Protein AF-A0A3S0QFZ5-F1 (afdb_monomer)

Radius of gyration: 40.44 Å; Cα contacts (8 Å, |Δi|>4): 56; chains: 1; bounding box: 83×35×127 Å

Nearest PDB structures (foldseek):
  3zx6-assembly1_A  TM=8.127E-01  e=3.739E-06  Archaeoglobus fulgidus DSM 4304
  3ja6-assembly1_I  TM=5.340E-01  e=3.063E-03  Escherichia coli
  3g67-assembly1_B  TM=6.548E-01  e=2.646E-02  Thermotoga maritima
  3g6b-assembly1_B  TM=6.597E-01  e=4.537E-02  Thermotoga maritima
  3ja6-assembly1_H  TM=4.371E-01  e=9.560E-03  Escherichia coli

Solvent-accessible surface area (backbone atoms only — not comparable to full-atom values): 9147 Å² total; per-residue (Å²): 133,58,69,65,55,51,53,52,52,50,53,50,51,52,49,54,58,64,48,48,70,76,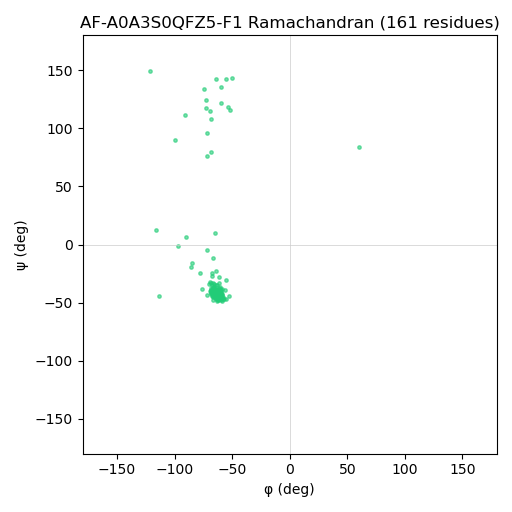42,53,61,63,76,45,40,66,61,51,51,51,53,50,52,51,52,51,50,54,53,50,52,52,49,52,54,50,49,55,53,52,51,53,53,48,53,52,50,53,51,52,49,52,54,51,52,54,51,49,53,52,38,52,51,50,33,50,50,19,51,51,46,32,51,50,32,54,51,54,63,67,72,50,77,82,61,98,52,101,78,73,74,78,66,68,63,42,56,52,50,31,51,52,18,50,53,48,31,52,52,33,51,55,52,49,52,53,51,52,55,50,48,54,52,48,54,52,51,48,52,54,52,52,51,52,51,71,76,59,69,76,74,73,81,75,89,73,72,99,123

Organism: NCBI:txid376427

pLDDT: mean 84.16, std 14.06, range [39.12, 98.12]

InterPro domains:
  IPR004089 Methyl-accepting chemotaxis protein (MCP) signalling domain [PF00015] (39-139)
  IPR004089 Methyl-accepting chemotaxis protein (MCP) signalling domain [PS50111] (1-142)

Structure (mmCIF, N/CA/C/O backbone):
data_AF-A0A3S0QFZ5-F1
#
_entry.id   AF-A0A3S0QFZ5-F1
#
loop_
_atom_site.group_PDB
_atom_site.id
_atom_site.type_symbol
_atom_site.label_atom_id
_atom_site.label_alt_id
_atom_site.label_comp_id
_atom_site.label_asym_id
_atom_site.label_entity_id
_atom_site.label_seq_id
_atom_site.pdbx_PDB_ins_code
_atom_site.Cartn_x
_atom_site.Cartn_y
_atom_site.Cartn_z
_atom_site.occupancy
_atom_site.B_iso_or_equiv
_atom_site.auth_seq_id
_atom_site.auth_comp_id
_atom_site.auth_asym_id
_atom_site.auth_atom_id
_atom_site.pdbx_PDB_model_num
ATOM 1 N N . MET A 1 1 ? -43.506 17.406 81.512 1.00 59.59 1 MET A N 1
ATOM 2 C CA . MET A 1 1 ? -43.660 16.353 80.482 1.00 59.59 1 MET A CA 1
ATOM 3 C C . MET A 1 1 ? -44.018 16.907 79.089 1.00 59.59 1 MET A C 1
ATOM 5 O O . MET A 1 1 ? -44.501 16.156 78.263 1.00 59.59 1 MET A O 1
ATOM 9 N N . SER A 1 2 ? -43.773 18.194 78.791 1.00 66.69 2 SER A N 1
ATOM 10 C CA . SER A 1 2 ? -44.048 18.803 77.470 1.00 66.69 2 SER A CA 1
ATOM 11 C C . SER A 1 2 ? -42.744 19.210 76.765 1.00 66.69 2 SER A C 1
ATOM 13 O O . SER A 1 2 ? -42.518 18.836 75.623 1.00 66.69 2 SER A O 1
ATOM 15 N N . THR A 1 3 ? -41.810 19.837 77.483 1.00 70.88 3 THR A N 1
ATOM 16 C CA . THR A 1 3 ? -40.479 20.232 76.984 1.00 70.88 3 THR A CA 1
ATOM 17 C C . THR A 1 3 ? -39.583 19.066 76.568 1.00 70.88 3 THR A C 1
ATOM 19 O O . THR A 1 3 ? -38.917 19.144 75.544 1.00 70.88 3 THR A O 1
ATOM 22 N N . GLN A 1 4 ? -39.585 17.971 77.328 1.00 77.56 4 GLN A N 1
ATOM 23 C CA . GLN A 1 4 ? -38.777 16.786 77.022 1.00 77.56 4 GLN A CA 1
ATOM 24 C C . GLN A 1 4 ? -39.274 16.067 75.759 1.00 77.56 4 GLN A C 1
ATOM 26 O O . GLN A 1 4 ? -38.478 15.656 74.921 1.00 77.56 4 GLN A O 1
ATOM 31 N N . THR A 1 5 ? -40.593 15.995 75.580 1.00 78.38 5 THR A N 1
ATOM 32 C CA . THR A 1 5 ? -41.243 15.439 74.388 1.00 78.38 5 THR A CA 1
ATOM 33 C C . THR A 1 5 ? -41.006 16.330 73.167 1.00 78.38 5 THR A C 1
ATOM 35 O O . THR A 1 5 ? -40.711 15.823 72.090 1.00 78.38 5 THR A O 1
ATOM 38 N N . GLN A 1 6 ? -41.041 17.657 73.344 1.00 77.31 6 GLN A N 1
ATOM 39 C CA . GLN A 1 6 ? -40.718 18.629 72.295 1.00 77.31 6 GLN A CA 1
ATOM 40 C C . GLN A 1 6 ? -39.253 18.516 71.838 1.00 77.31 6 GLN A C 1
ATOM 42 O O . GLN A 1 6 ? -38.980 18.538 70.643 1.00 77.31 6 GLN A O 1
ATOM 47 N N . GLN A 1 7 ? -38.316 18.348 72.779 1.00 78.19 7 GLN A N 1
ATOM 48 C CA . GLN A 1 7 ? -36.887 18.172 72.490 1.00 78.19 7 GLN A CA 1
ATOM 49 C C . GLN A 1 7 ? -36.582 16.838 71.800 1.00 78.19 7 GLN A C 1
ATOM 51 O O . GLN A 1 7 ? -35.729 16.772 70.915 1.00 78.19 7 GLN A O 1
ATOM 56 N N . GLN A 1 8 ? -37.276 15.766 72.185 1.00 73.88 8 GLN A N 1
ATOM 57 C CA . GLN A 1 8 ? -37.152 14.473 71.511 1.00 73.88 8 GLN A CA 1
ATOM 58 C C . GLN A 1 8 ? -37.719 14.521 70.089 1.00 73.88 8 GLN A C 1
ATOM 60 O O . GLN A 1 8 ? -37.084 14.006 69.171 1.00 73.88 8 GLN A O 1
ATOM 65 N N . ALA A 1 9 ? -38.863 15.181 69.888 1.00 80.19 9 ALA A N 1
ATOM 66 C CA . ALA A 1 9 ? -39.439 15.388 68.562 1.00 80.19 9 ALA A CA 1
ATOM 67 C C . ALA A 1 9 ? -38.507 16.217 67.661 1.00 80.19 9 ALA A C 1
ATOM 69 O O . ALA A 1 9 ? -38.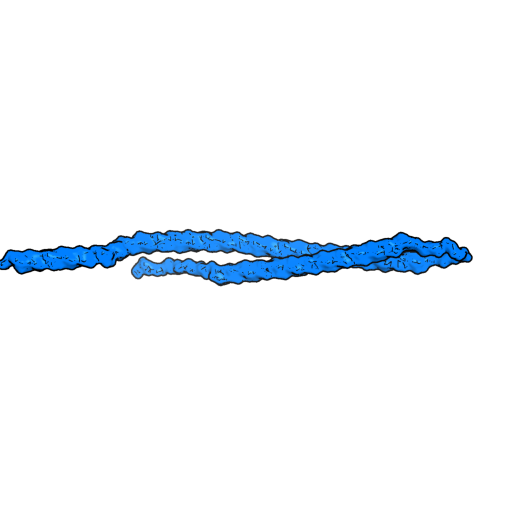250 15.816 66.528 1.00 80.19 9 ALA A O 1
ATOM 70 N N . SER A 1 10 ? -37.916 17.300 68.181 1.00 79.62 10 SER A N 1
ATOM 71 C CA . SER A 1 10 ? -36.966 18.118 67.416 1.00 79.62 10 SER A CA 1
ATOM 72 C C . SER A 1 10 ? -35.674 17.368 67.083 1.00 79.62 10 SER A C 1
ATOM 74 O O . SER A 1 10 ? -35.144 17.509 65.986 1.00 79.62 10 SER A O 1
ATOM 76 N N . ALA A 1 11 ? -35.167 16.533 67.998 1.00 80.19 11 ALA A N 1
ATOM 77 C CA . ALA A 1 11 ? -33.986 15.707 67.741 1.00 80.19 11 ALA A CA 1
ATOM 78 C C . ALA A 1 11 ? -34.245 14.646 66.655 1.00 80.19 11 ALA A C 1
ATOM 80 O O . ALA A 1 11 ? -33.368 14.371 65.833 1.00 80.19 11 ALA A O 1
ATOM 81 N N . LEU A 1 12 ? -35.455 14.077 66.615 1.00 79.00 12 LEU A N 1
ATOM 82 C CA . LEU A 1 12 ? -35.897 13.160 65.561 1.00 79.00 12 LEU A CA 1
ATOM 83 C C . LEU A 1 12 ? -36.031 13.864 64.206 1.00 79.00 12 LEU A C 1
ATOM 85 O O . LEU A 1 12 ? -35.529 13.338 63.215 1.00 79.00 12 LEU A O 1
ATOM 89 N N . GLU A 1 13 ? -36.631 15.055 64.157 1.00 80.56 13 GLU A N 1
ATOM 90 C CA . GLU A 1 13 ? -36.703 15.879 62.939 1.00 80.56 13 GLU A CA 1
ATOM 91 C C . GLU A 1 13 ? -35.314 16.228 62.403 1.00 80.56 13 GLU A C 1
ATOM 93 O O . GLU A 1 13 ? -35.046 16.064 61.215 1.00 80.56 13 GLU A O 1
ATOM 98 N N . GLN A 1 14 ? -34.405 16.639 63.285 1.00 79.19 14 GLN A N 1
ATOM 99 C CA . GLN A 1 14 ? -33.043 17.009 62.914 1.00 79.19 14 GLN A CA 1
ATOM 100 C C . GLN A 1 14 ? -32.214 15.795 62.464 1.00 79.19 14 GLN A C 1
ATOM 102 O O . GLN A 1 14 ? -31.364 15.908 61.580 1.00 79.19 14 GLN A O 1
ATOM 107 N N . THR A 1 15 ? -32.477 14.610 63.022 1.00 78.44 15 THR A N 1
ATOM 108 C CA . THR A 1 15 ? -31.862 13.351 62.568 1.00 78.44 15 THR A CA 1
ATOM 109 C C . THR A 1 15 ? -32.426 12.926 61.213 1.00 78.44 15 THR A C 1
ATOM 111 O O . THR A 1 15 ? -31.663 12.561 60.322 1.00 78.44 15 THR A O 1
ATOM 114 N N . ALA A 1 16 ? -33.743 13.028 61.016 1.00 77.38 16 ALA A N 1
ATOM 115 C CA . ALA A 1 16 ? -34.389 12.750 59.738 1.00 77.38 16 ALA A CA 1
ATOM 116 C C . ALA A 1 16 ? -33.887 13.698 58.636 1.00 77.38 16 ALA A C 1
ATOM 118 O O . ALA A 1 16 ? -33.526 13.227 57.558 1.00 77.38 16 ALA A O 1
ATOM 119 N N . SER A 1 17 ? -33.758 14.998 58.926 1.00 78.88 17 SER A N 1
ATOM 120 C CA . SER A 1 17 ? -33.218 15.985 57.984 1.00 78.88 17 SER A CA 1
ATOM 121 C C . SER A 1 17 ? -31.734 15.749 57.688 1.00 78.88 17 SER A C 1
ATOM 123 O O . SER A 1 17 ? -31.309 15.866 56.542 1.00 78.88 17 SER A O 1
ATOM 125 N N . SER A 1 18 ? -30.944 15.350 58.693 1.00 80.62 18 SER A N 1
ATOM 126 C CA . SER A 1 18 ? -29.522 15.008 58.519 1.00 80.62 18 SER A CA 1
ATOM 127 C C . SER A 1 18 ? -29.316 13.733 57.692 1.00 80.62 18 SER A C 1
ATOM 129 O O . SER A 1 18 ? -28.268 13.563 57.073 1.00 80.62 18 SER A O 1
ATOM 131 N N . LEU A 1 19 ? -30.312 12.838 57.653 1.00 78.81 19 LEU A N 1
ATOM 132 C CA . LEU A 1 19 ? -30.297 11.620 56.839 1.00 78.81 19 LEU A CA 1
ATOM 133 C C . LEU A 1 19 ? -30.759 11.851 55.391 1.00 78.81 19 LEU A C 1
ATOM 135 O O . LEU A 1 19 ? -30.481 11.011 54.534 1.00 78.81 19 LEU A O 1
ATOM 139 N N . GLU A 1 20 ? -31.412 12.969 55.061 1.00 79.12 20 GLU A N 1
ATOM 140 C CA . GLU A 1 20 ? -31.851 13.228 53.684 1.00 79.12 20 GLU A CA 1
ATOM 141 C C . GLU A 1 20 ? -30.680 13.395 52.712 1.00 79.12 20 GLU A C 1
ATOM 143 O O . GLU A 1 20 ? -30.695 12.840 51.611 1.00 79.12 20 GLU A O 1
ATOM 148 N N . GLU A 1 21 ? -29.656 14.152 53.100 1.00 79.19 21 GLU A N 1
ATOM 149 C CA . GLU A 1 21 ? -28.537 14.495 52.222 1.00 79.19 21 GLU A CA 1
ATOM 150 C C . GLU A 1 21 ? -27.650 13.283 51.861 1.00 79.19 21 GLU A C 1
ATOM 152 O O . GLU A 1 21 ? -27.406 13.071 50.667 1.00 79.19 21 GLU A O 1
ATOM 157 N N . PRO A 1 22 ? -27.280 12.397 52.810 1.00 79.75 22 PRO A N 1
ATOM 158 C CA . PRO A 1 22 ? -26.570 11.153 52.514 1.00 79.75 22 PRO A CA 1
ATOM 159 C C . PRO A 1 22 ? -27.400 10.119 51.742 1.00 79.75 22 PRO A C 1
ATOM 161 O O . PRO A 1 22 ? -26.817 9.309 51.028 1.00 79.75 22 PRO A O 1
ATOM 164 N N . LEU A 1 23 ? -28.738 10.118 51.858 1.00 84.25 23 LEU A N 1
ATOM 165 C CA . LEU A 1 23 ? -29.618 9.150 51.179 1.00 84.25 23 LEU A CA 1
ATOM 166 C C . LEU A 1 23 ? -29.996 9.561 49.745 1.00 84.25 23 LEU A C 1
ATOM 168 O O . LEU A 1 23 ? -30.381 8.706 48.941 1.00 84.25 23 LEU A O 1
ATOM 172 N N . ARG A 1 24 ? -29.859 10.843 49.380 1.00 82.94 24 ARG A N 1
ATOM 173 C CA . ARG A 1 24 ? -30.125 11.346 48.014 1.00 82.94 24 ARG A CA 1
ATOM 174 C C . ARG A 1 24 ? -29.368 10.582 46.909 1.00 82.94 24 ARG A C 1
ATOM 176 O O . ARG A 1 24 ? -29.990 10.278 45.889 1.00 82.94 24 ARG A O 1
ATOM 183 N N . PRO A 1 25 ? -28.066 10.252 47.039 1.00 80.94 25 PRO A N 1
ATOM 184 C CA . PRO A 1 25 ? -27.353 9.425 46.064 1.00 80.94 25 PRO A CA 1
ATOM 185 C C . PRO A 1 25 ? -27.890 7.992 45.969 1.00 80.94 25 PRO A C 1
ATOM 187 O O . PRO A 1 25 ? -28.006 7.486 44.857 1.00 80.94 25 PRO A O 1
ATOM 190 N N . TRP A 1 26 ? -28.261 7.372 47.096 1.00 86.19 26 TRP A N 1
ATOM 191 C CA . TRP A 1 26 ? -28.795 6.003 47.150 1.00 86.19 26 TRP A CA 1
ATOM 192 C C . TRP A 1 26 ? -30.137 5.885 46.429 1.00 86.19 26 TRP A C 1
ATOM 194 O O . TRP A 1 26 ? -30.318 4.973 45.628 1.00 86.19 26 TRP A O 1
ATOM 204 N N . ARG A 1 27 ? -31.042 6.857 46.621 1.00 85.31 27 ARG A N 1
ATOM 205 C CA . ARG A 1 27 ? -32.335 6.896 45.911 1.00 85.31 27 ARG A CA 1
ATOM 206 C C . ARG A 1 27 ? -32.187 7.012 44.391 1.00 85.31 27 ARG A C 1
ATOM 208 O O . ARG A 1 27 ? -33.055 6.534 43.680 1.00 85.31 27 ARG A O 1
ATOM 215 N N . ARG A 1 28 ? -31.092 7.614 43.906 1.00 87.94 28 ARG A N 1
ATOM 216 C CA . ARG A 1 28 ? -30.775 7.761 42.471 1.00 87.94 28 ARG A CA 1
ATOM 217 C C . ARG A 1 28 ? -29.814 6.694 41.934 1.00 87.94 28 ARG A C 1
ATOM 219 O O . ARG A 1 28 ? -29.452 6.748 40.760 1.00 87.94 28 ARG A O 1
ATOM 226 N N . MET A 1 29 ? -29.333 5.760 42.763 1.00 84.69 29 MET A N 1
ATOM 227 C CA . MET A 1 29 ? -28.436 4.695 42.295 1.00 84.69 29 MET A CA 1
ATOM 228 C C . MET A 1 29 ? -29.068 3.791 41.229 1.00 84.69 29 MET A C 1
ATOM 230 O O . MET A 1 29 ? -28.342 3.462 40.293 1.00 84.69 29 MET A O 1
ATOM 234 N N . PRO A 1 30 ? -30.363 3.420 41.296 1.00 89.75 30 PRO A N 1
ATOM 235 C CA . PRO A 1 30 ? -31.001 2.631 40.244 1.00 89.75 30 PRO A CA 1
ATOM 236 C C . PRO A 1 30 ? -30.975 3.326 38.875 1.00 89.75 30 PRO A C 1
ATOM 238 O O . PRO A 1 30 ? -30.522 2.716 37.906 1.00 89.75 30 PRO A O 1
ATOM 241 N N . GLU A 1 31 ? -31.352 4.613 38.790 1.00 89.38 31 GLU A N 1
ATOM 242 C CA . GL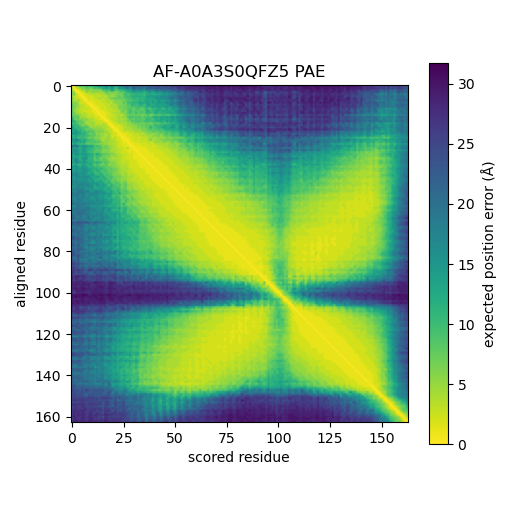U A 1 31 ? -31.218 5.383 37.541 1.00 89.38 31 GLU A CA 1
ATOM 243 C C . GLU A 1 31 ? -29.761 5.449 37.071 1.00 89.38 31 GLU A C 1
ATOM 245 O O . GLU A 1 31 ? -29.475 5.187 35.904 1.00 89.38 31 GLU A O 1
ATOM 250 N N . ARG A 1 32 ? -28.815 5.737 37.978 1.00 87.56 32 ARG A N 1
ATOM 251 C CA . ARG A 1 32 ? -27.385 5.787 37.632 1.00 87.56 32 ARG A CA 1
ATOM 252 C C . ARG A 1 32 ? -26.868 4.448 37.105 1.00 87.56 32 ARG A C 1
ATOM 254 O O . ARG A 1 32 ? -26.089 4.437 36.158 1.00 87.56 32 ARG A O 1
ATOM 261 N N . ALA A 1 33 ? -27.286 3.329 37.692 1.00 90.00 33 ALA A N 1
ATOM 262 C CA . ALA A 1 33 ? -26.909 1.994 37.237 1.00 90.00 33 ALA A CA 1
ATOM 263 C C . ALA A 1 33 ? -27.475 1.701 35.840 1.00 90.00 33 ALA A C 1
ATOM 265 O O . ALA A 1 33 ? -26.761 1.173 34.985 1.00 90.00 33 ALA A O 1
ATOM 266 N N . HIS A 1 34 ? -28.720 2.106 35.578 1.00 92.94 34 HIS A N 1
ATOM 267 C CA . HIS A 1 34 ? -29.334 1.983 34.259 1.00 92.94 34 HIS A CA 1
ATOM 268 C C . HIS A 1 34 ? -28.602 2.833 33.204 1.00 92.94 34 HIS A C 1
ATOM 270 O O . HIS A 1 34 ? -28.319 2.353 32.104 1.00 92.94 34 HIS A O 1
ATOM 276 N N . ASP A 1 35 ? -28.230 4.070 33.541 1.00 91.19 35 ASP A N 1
ATOM 277 C CA . ASP A 1 35 ? -27.469 4.956 32.654 1.00 91.19 35 ASP A CA 1
ATOM 278 C C . ASP A 1 35 ? -26.064 4.431 32.343 1.00 91.19 35 ASP A C 1
ATOM 280 O O . ASP A 1 35 ? -25.627 4.479 31.188 1.00 91.19 35 ASP A O 1
ATOM 284 N N . VAL A 1 36 ? -25.370 3.882 33.344 1.00 91.69 36 VAL A N 1
ATOM 285 C CA . VAL A 1 36 ? -24.068 3.225 33.158 1.00 91.69 36 VAL A CA 1
ATOM 286 C C . VAL A 1 36 ? -24.205 2.006 32.252 1.00 91.69 36 VAL A C 1
ATOM 288 O O . VAL A 1 36 ? -23.419 1.862 31.318 1.00 91.69 36 VAL A O 1
ATOM 291 N N . ASN A 1 37 ? -25.220 1.164 32.464 1.00 90.38 37 ASN A N 1
ATOM 292 C CA . ASN A 1 37 ? -25.454 -0.013 31.628 1.00 90.38 37 ASN A CA 1
ATOM 293 C C . ASN A 1 37 ? -25.750 0.374 30.170 1.00 90.38 37 ASN A C 1
ATOM 295 O O . ASN A 1 37 ? -25.170 -0.180 29.239 1.00 90.38 37 ASN A O 1
ATOM 299 N N . ARG A 1 38 ? -26.596 1.389 29.959 1.00 93.50 38 ARG A N 1
ATOM 300 C CA . ARG A 1 38 ? -26.880 1.926 28.621 1.00 93.50 38 ARG A CA 1
ATOM 301 C C . ARG A 1 38 ? -25.618 2.471 27.949 1.00 93.50 38 ARG A C 1
ATOM 303 O O . ARG A 1 38 ? -25.389 2.188 26.778 1.00 93.50 38 ARG A O 1
ATOM 310 N N . SER A 1 39 ? -24.789 3.205 28.688 1.00 92.31 39 SER A N 1
ATOM 311 C CA . SER A 1 39 ? -23.527 3.752 28.170 1.00 92.31 39 SER A CA 1
ATOM 312 C C . SER A 1 39 ? -22.516 2.650 27.833 1.00 92.31 39 SER A C 1
ATOM 314 O O . SER A 1 39 ? -21.816 2.741 26.829 1.00 92.31 39 SER A O 1
ATOM 316 N N . ALA A 1 40 ? -22.458 1.585 28.637 1.00 90.19 40 ALA A N 1
ATOM 317 C CA . ALA A 1 40 ? -21.621 0.418 28.372 1.00 90.19 40 ALA A CA 1
ATOM 318 C C . ALA A 1 40 ? -22.082 -0.358 27.124 1.00 90.19 40 ALA A C 1
ATOM 320 O O . ALA A 1 40 ? -21.244 -0.821 26.346 1.00 90.19 40 ALA A O 1
ATOM 321 N N . ASN A 1 41 ? -23.397 -0.458 26.902 1.00 91.81 41 ASN A N 1
ATOM 322 C CA . ASN A 1 41 ? -23.960 -1.058 25.692 1.00 91.81 41 ASN A CA 1
ATOM 323 C C . ASN A 1 41 ? -23.637 -0.221 24.446 1.00 91.81 41 ASN A C 1
ATOM 325 O O . ASN A 1 41 ? -23.099 -0.767 23.489 1.00 91.81 41 ASN A O 1
ATOM 329 N N . ASP A 1 42 ? -23.844 1.100 24.489 1.00 91.62 42 ASP A N 1
ATOM 330 C CA . ASP A 1 42 ? -23.479 2.010 23.388 1.00 91.62 42 ASP A CA 1
ATOM 331 C C . ASP A 1 42 ? -21.976 1.942 23.060 1.00 91.62 42 ASP A C 1
ATOM 333 O O . ASP A 1 42 ? -21.580 1.843 21.898 1.00 91.62 42 ASP A O 1
ATOM 337 N N . ALA A 1 43 ? -21.117 1.912 24.083 1.00 88.00 43 ALA A N 1
ATOM 338 C CA . ALA A 1 43 ? -19.678 1.740 23.897 1.00 88.00 43 ALA A CA 1
ATOM 339 C C . ALA A 1 43 ? -19.325 0.383 23.259 1.00 88.00 43 ALA A C 1
ATOM 341 O O . ALA A 1 43 ? -18.430 0.314 22.413 1.00 88.00 43 ALA A O 1
ATOM 342 N N . SER A 1 44 ? -20.031 -0.687 23.637 1.00 90.19 44 SER A N 1
ATOM 343 C CA . SER A 1 44 ? -19.834 -2.029 23.073 1.00 90.19 44 SER A CA 1
ATOM 344 C C . SER A 1 44 ? -20.271 -2.104 21.611 1.00 90.19 44 SER A C 1
ATOM 346 O O . SER A 1 44 ? -19.574 -2.706 20.793 1.00 90.19 44 SER A O 1
ATOM 348 N N . ASP A 1 45 ? -21.382 -1.463 21.257 1.00 89.62 45 ASP A N 1
ATOM 349 C CA . ASP A 1 45 ? -21.870 -1.423 19.879 1.00 89.62 45 ASP A CA 1
ATOM 350 C C . ASP A 1 45 ? -20.941 -0.599 18.980 1.00 89.62 45 ASP A C 1
ATOM 352 O O . ASP A 1 45 ? -20.535 -1.074 17.917 1.00 89.62 45 ASP A O 1
ATOM 356 N N . LYS A 1 46 ? -20.461 0.556 19.458 1.00 89.31 46 LYS A N 1
ATOM 357 C CA . LYS A 1 46 ? -19.416 1.337 18.770 1.00 89.31 46 LYS A CA 1
ATOM 358 C C . LYS A 1 46 ? -18.112 0.558 18.602 1.00 89.31 46 LYS A C 1
ATOM 360 O O . LYS A 1 46 ? -17.441 0.687 17.579 1.00 89.31 46 LYS A O 1
ATOM 365 N N . ALA A 1 47 ? -17.734 -0.266 19.580 1.00 86.88 47 ALA A N 1
ATOM 366 C CA . ALA A 1 47 ? -16.559 -1.125 19.464 1.00 86.88 47 ALA A CA 1
ATOM 367 C C . ALA A 1 47 ? -16.737 -2.208 18.383 1.00 86.88 47 ALA A C 1
ATOM 369 O O . ALA A 1 47 ? -15.790 -2.482 17.645 1.00 86.88 47 ALA A O 1
ATOM 370 N N . ARG A 1 48 ? -17.940 -2.788 18.244 1.00 87.94 48 ARG A N 1
ATOM 371 C CA . ARG A 1 48 ? -18.262 -3.751 17.171 1.00 87.94 48 ARG A CA 1
ATOM 372 C C . ARG A 1 48 ? -18.220 -3.106 15.791 1.00 87.94 48 ARG A C 1
ATOM 374 O O . ARG A 1 48 ? -17.633 -3.679 14.875 1.00 87.94 48 ARG A O 1
ATOM 381 N N . GLU A 1 49 ? -18.794 -1.915 15.649 1.00 90.31 49 GLU A N 1
ATOM 382 C CA . GLU A 1 49 ? -18.715 -1.142 14.406 1.00 90.31 49 GLU A CA 1
ATOM 383 C C . GLU A 1 49 ? -17.254 -0.814 14.059 1.00 90.31 49 GLU A C 1
ATOM 385 O O . GLU A 1 49 ? -16.804 -1.036 12.933 1.00 90.31 49 GLU A O 1
ATOM 390 N N . GLY A 1 50 ? -16.469 -0.391 15.055 1.00 90.00 50 GLY A N 1
ATOM 391 C CA . GLY A 1 50 ? -15.034 -0.163 14.906 1.00 90.00 50 GLY A CA 1
ATOM 392 C C . GLY A 1 50 ? -14.270 -1.412 14.456 1.00 90.00 50 GLY A C 1
ATOM 393 O O . GLY A 1 50 ? -13.372 -1.311 13.620 1.00 90.00 50 GLY A O 1
ATOM 394 N N . ASP A 1 51 ? -14.634 -2.598 14.950 1.00 88.50 51 ASP A N 1
ATOM 395 C CA . ASP A 1 51 ? -14.031 -3.852 14.496 1.00 88.50 51 ASP A CA 1
ATOM 396 C C . ASP A 1 51 ? -14.355 -4.119 13.012 1.00 88.50 51 ASP A C 1
ATOM 398 O O . ASP A 1 51 ? -13.447 -4.421 12.232 1.00 88.50 51 ASP A O 1
ATOM 402 N N . ALA A 1 52 ? -15.593 -3.904 12.561 1.00 89.25 52 ALA A N 1
ATOM 403 C CA . ALA A 1 52 ? -15.945 -4.034 11.143 1.00 89.25 52 ALA A CA 1
ATOM 404 C C . ALA A 1 52 ? -15.104 -3.101 10.246 1.00 89.25 52 ALA A C 1
ATOM 406 O O . ALA A 1 52 ? -14.518 -3.551 9.257 1.00 89.25 52 ALA A O 1
ATOM 407 N N . VAL A 1 53 ? -14.937 -1.835 10.645 1.00 92.69 53 VAL A N 1
ATOM 408 C CA . VAL A 1 53 ? -14.095 -0.864 9.921 1.00 92.69 53 VAL A CA 1
ATOM 409 C C . VAL A 1 53 ? -12.630 -1.312 9.880 1.00 92.69 53 VAL A C 1
ATOM 411 O O . VAL A 1 53 ? -11.990 -1.245 8.829 1.00 92.69 53 VAL A O 1
ATOM 414 N N . ILE A 1 54 ? -12.084 -1.830 10.987 1.00 90.69 54 ILE A N 1
ATOM 415 C CA . ILE A 1 54 ? -10.706 -2.344 11.005 1.00 90.69 54 ILE A CA 1
ATOM 416 C C . ILE A 1 54 ? -10.579 -3.600 10.122 1.00 90.69 54 ILE A C 1
ATOM 418 O O . ILE A 1 54 ? -9.529 -3.792 9.513 1.00 90.69 54 ILE A O 1
ATOM 422 N N . GLN A 1 55 ? -11.604 -4.466 10.005 1.00 91.44 55 GLN A N 1
ATOM 423 C CA . GLN A 1 55 ? -11.558 -5.608 9.061 1.00 91.44 55 GLN A CA 1
ATOM 424 C C . GLN A 1 55 ? -11.454 -5.117 7.623 1.00 91.44 55 GLN A C 1
ATOM 426 O O . GLN A 1 55 ? -10.589 -5.580 6.876 1.00 91.44 55 GLN A O 1
ATOM 431 N N . GLN A 1 56 ? -12.292 -4.153 7.251 1.00 92.88 56 GLN A N 1
ATOM 432 C CA . GLN A 1 56 ? -12.259 -3.581 5.913 1.00 92.88 56 GLN A CA 1
ATOM 433 C C . GLN A 1 56 ? -10.907 -2.914 5.634 1.00 92.88 56 GLN A C 1
ATOM 435 O O . GLN A 1 56 ? -10.308 -3.154 4.590 1.00 92.88 56 GLN A O 1
ATOM 440 N N . PHE A 1 57 ? -10.373 -2.159 6.598 1.00 93.06 57 PHE A N 1
ATOM 441 C CA . PHE A 1 57 ? -9.043 -1.560 6.500 1.00 93.06 57 PHE A CA 1
ATOM 442 C C . PHE A 1 57 ? -7.940 -2.604 6.260 1.00 93.06 57 PHE A C 1
ATOM 444 O O . PHE A 1 57 ? -7.109 -2.416 5.371 1.00 93.06 57 PHE A O 1
ATOM 451 N N . LEU A 1 58 ? -7.927 -3.707 7.020 1.00 92.62 58 LEU A N 1
ATOM 452 C CA . LEU A 1 58 ? -6.937 -4.777 6.839 1.00 92.62 58 LEU A CA 1
ATOM 453 C C . LEU A 1 58 ? -7.052 -5.436 5.460 1.00 92.62 58 LEU A C 1
ATOM 455 O O . LEU A 1 58 ? -6.027 -5.662 4.825 1.00 92.62 58 LEU A O 1
ATOM 459 N N . THR A 1 59 ? -8.277 -5.673 4.987 1.00 93.81 59 THR A N 1
ATOM 460 C CA . THR A 1 59 ? -8.541 -6.245 3.655 1.00 93.81 59 THR A CA 1
ATOM 461 C C . THR A 1 59 ? -8.000 -5.334 2.549 1.00 93.81 59 THR A C 1
ATOM 463 O O . THR A 1 59 ? -7.314 -5.788 1.637 1.00 93.81 59 THR A O 1
ATOM 466 N N . THR A 1 60 ? -8.236 -4.022 2.653 1.00 94.56 60 THR A N 1
ATOM 467 C CA . THR A 1 60 ? -7.705 -3.041 1.696 1.00 94.56 60 THR A CA 1
ATOM 468 C C . THR A 1 60 ? -6.178 -3.002 1.709 1.00 94.56 60 THR A C 1
ATOM 470 O O . THR A 1 60 ? -5.555 -2.932 0.653 1.00 94.56 60 THR A O 1
ATOM 473 N N . MET A 1 61 ? -5.551 -3.064 2.886 1.00 92.69 61 MET A N 1
ATOM 474 C CA . MET A 1 61 ? -4.088 -3.077 2.990 1.00 92.69 61 MET A CA 1
ATOM 475 C C . MET A 1 61 ? -3.467 -4.346 2.389 1.00 92.69 61 MET A C 1
ATOM 477 O O . MET A 1 61 ? -2.393 -4.271 1.796 1.00 92.69 61 MET A O 1
ATOM 481 N N . GLU A 1 62 ? -4.144 -5.489 2.493 1.00 91.75 62 GLU A N 1
ATOM 482 C CA . GLU A 1 62 ? -3.729 -6.741 1.850 1.00 91.75 62 GLU A CA 1
ATOM 483 C C . GLU A 1 62 ? -3.818 -6.651 0.317 1.00 91.75 62 GLU A C 1
ATOM 485 O O . GLU A 1 62 ? -2.874 -7.028 -0.378 1.00 91.75 62 GLU A O 1
ATOM 490 N N . ALA A 1 63 ? -4.878 -6.036 -0.219 1.00 94.19 63 ALA A N 1
ATOM 491 C CA . ALA A 1 63 ? -4.981 -5.749 -1.651 1.00 94.19 63 ALA A CA 1
ATOM 492 C C . ALA A 1 63 ? -3.876 -4.788 -2.138 1.00 94.19 63 ALA A C 1
ATOM 494 O O . ALA A 1 63 ? -3.233 -5.046 -3.154 1.00 94.19 63 ALA A O 1
ATOM 495 N N . ILE A 1 64 ? -3.589 -3.713 -1.387 1.00 92.69 64 ILE A N 1
ATOM 496 C CA . ILE A 1 64 ? -2.490 -2.776 -1.697 1.00 92.69 64 ILE A CA 1
ATOM 497 C C . ILE A 1 64 ? -1.136 -3.500 -1.721 1.00 92.69 64 ILE A C 1
ATOM 499 O O . ILE A 1 64 ? -0.292 -3.213 -2.576 1.00 92.69 64 ILE A O 1
ATOM 503 N N . HIS A 1 65 ? -0.919 -4.442 -0.801 1.00 90.81 65 HIS A N 1
ATOM 504 C CA . HIS A 1 65 ? 0.286 -5.263 -0.788 1.00 90.81 65 HIS A CA 1
ATOM 505 C C . HIS A 1 65 ? 0.397 -6.112 -2.067 1.00 90.81 65 HIS A C 1
ATOM 507 O O . HIS A 1 65 ? 1.444 -6.082 -2.713 1.00 90.81 65 HIS A O 1
ATOM 513 N N . GLY A 1 66 ? -0.687 -6.773 -2.488 1.00 92.06 66 GLY A N 1
ATOM 514 C CA . GLY A 1 66 ? -0.735 -7.524 -3.750 1.00 92.06 66 GLY A CA 1
ATOM 515 C C . GLY A 1 66 ? -0.455 -6.656 -4.985 1.00 92.06 66 GLY A C 1
ATOM 516 O O . GLY A 1 66 ? 0.397 -6.995 -5.803 1.00 92.06 66 GLY A O 1
ATOM 517 N N . HIS A 1 67 ? -1.066 -5.472 -5.081 1.00 94.06 67 HIS A N 1
ATOM 518 C CA . HIS A 1 67 ? -0.776 -4.530 -6.170 1.00 94.06 67 HIS A CA 1
ATOM 519 C C . HIS A 1 67 ? 0.686 -4.061 -6.172 1.00 94.06 67 HIS A C 1
ATOM 521 O O . HIS A 1 67 ? 1.276 -3.834 -7.227 1.00 94.06 67 HIS A O 1
ATOM 527 N N . SER A 1 68 ? 1.302 -3.939 -4.995 1.00 94.50 68 SER A N 1
ATOM 528 C CA . SER A 1 68 ? 2.718 -3.580 -4.883 1.00 94.50 68 SER A CA 1
ATOM 529 C C . SER A 1 68 ? 3.641 -4.686 -5.409 1.00 94.50 68 SER A C 1
ATOM 531 O O . SER A 1 68 ? 4.678 -4.370 -5.996 1.00 94.50 68 SER A O 1
ATOM 533 N N . ASP A 1 69 ? 3.278 -5.961 -5.232 1.00 92.12 69 ASP A N 1
ATOM 534 C CA . ASP A 1 69 ? 3.984 -7.108 -5.823 1.00 92.12 69 ASP A CA 1
ATOM 535 C C . ASP A 1 69 ? 3.908 -7.094 -7.354 1.00 92.12 69 ASP A C 1
ATOM 537 O O . ASP A 1 69 ? 4.931 -7.213 -8.035 1.00 92.12 69 ASP A O 1
ATOM 541 N N . GLU A 1 70 ? 2.714 -6.866 -7.904 1.00 95.44 70 GLU A N 1
ATOM 542 C CA . GLU A 1 70 ? 2.514 -6.739 -9.351 1.00 95.44 70 GLU A CA 1
ATOM 543 C C . GLU A 1 70 ? 3.367 -5.605 -9.931 1.00 95.44 70 GLU A C 1
ATOM 545 O O . GLU A 1 70 ? 4.107 -5.808 -10.898 1.00 95.44 70 GLU A O 1
ATOM 550 N N . ILE A 1 71 ? 3.358 -4.431 -9.292 1.00 95.38 71 ILE A N 1
ATOM 551 C CA . ILE A 1 71 ? 4.184 -3.290 -9.701 1.00 95.38 71 ILE A CA 1
ATOM 552 C C . ILE A 1 71 ? 5.679 -3.644 -9.666 1.00 95.38 71 ILE A C 1
ATOM 554 O O . ILE A 1 71 ? 6.411 -3.287 -10.590 1.00 95.38 71 ILE A O 1
ATOM 558 N N . GLN A 1 72 ? 6.158 -4.371 -8.649 1.00 95.56 72 GLN A N 1
ATOM 559 C CA . GLN A 1 72 ? 7.561 -4.803 -8.606 1.00 95.56 72 GLN A CA 1
ATOM 560 C C . GLN A 1 72 ? 7.930 -5.713 -9.781 1.00 95.56 72 GLN A C 1
ATOM 562 O O . GLN A 1 72 ? 9.020 -5.556 -10.339 1.00 95.56 72 GLN A O 1
ATOM 567 N N . SER A 1 73 ? 7.033 -6.615 -10.187 1.00 96.06 73 SER A N 1
ATOM 568 C CA . SER A 1 73 ? 7.255 -7.479 -11.352 1.00 96.06 73 SER A CA 1
ATOM 569 C C . SER A 1 73 ? 7.385 -6.669 -12.651 1.00 96.06 73 SER A C 1
ATOM 571 O O . SER A 1 73 ? 8.297 -6.909 -13.445 1.00 96.06 73 SER A O 1
ATOM 573 N N . ILE A 1 74 ? 6.558 -5.630 -12.818 1.00 97.06 74 ILE A N 1
ATOM 574 C CA . ILE A 1 74 ? 6.613 -4.715 -13.967 1.00 97.06 74 ILE A CA 1
ATOM 575 C C . ILE A 1 74 ? 7.933 -3.939 -13.968 1.00 97.06 74 ILE A C 1
ATOM 577 O O . ILE A 1 74 ? 8.594 -3.833 -14.999 1.00 97.06 74 ILE A O 1
ATOM 581 N N . ILE A 1 75 ? 8.366 -3.433 -12.812 1.00 96.81 75 ILE A N 1
ATOM 582 C CA . ILE A 1 75 ? 9.637 -2.706 -12.691 1.00 96.81 75 ILE A CA 1
ATOM 583 C C . ILE A 1 75 ? 10.830 -3.615 -13.017 1.00 96.81 75 ILE A C 1
ATOM 585 O O . ILE A 1 75 ? 11.776 -3.177 -13.672 1.00 96.81 75 ILE A O 1
ATOM 589 N N . ALA A 1 76 ? 10.800 -4.881 -12.591 1.00 96.62 76 ALA A N 1
ATOM 590 C CA . ALA A 1 76 ? 11.826 -5.861 -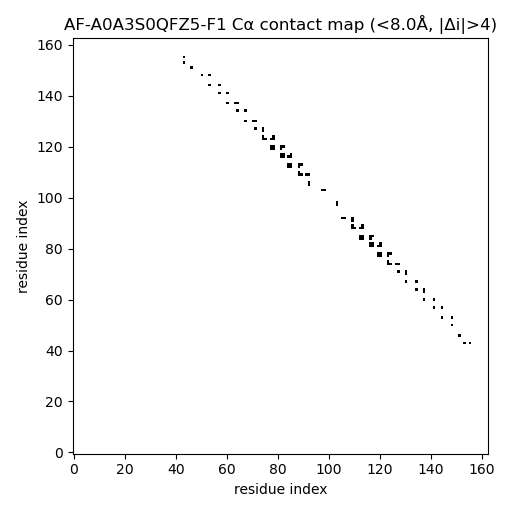12.947 1.00 96.62 76 ALA A CA 1
ATOM 591 C C . ALA A 1 76 ? 11.876 -6.122 -14.462 1.00 96.62 76 ALA A C 1
ATOM 593 O O . ALA A 1 76 ? 12.964 -6.183 -15.039 1.00 96.62 76 ALA A O 1
ATOM 594 N N . LEU A 1 77 ? 10.717 -6.203 -15.123 1.00 98.12 77 LEU A N 1
ATOM 595 C CA . LEU A 1 77 ? 10.640 -6.304 -16.579 1.00 98.12 77 LEU A CA 1
AT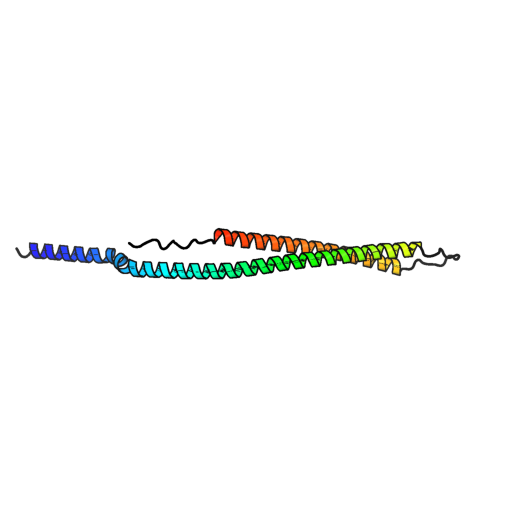OM 596 C C . LEU A 1 77 ? 11.233 -5.063 -17.268 1.00 98.12 77 LEU A C 1
ATOM 598 O O . LEU A 1 77 ? 12.020 -5.212 -18.200 1.00 98.12 77 LEU A O 1
ATOM 602 N N . ILE A 1 78 ? 10.920 -3.852 -16.792 1.00 97.12 78 ILE A N 1
ATOM 603 C CA . ILE A 1 78 ? 11.476 -2.599 -17.334 1.00 97.12 78 ILE A CA 1
ATOM 604 C C . ILE A 1 78 ? 13.005 -2.581 -17.216 1.00 97.12 78 ILE A C 1
ATOM 606 O O . ILE A 1 78 ? 13.686 -2.262 -18.189 1.00 97.12 78 ILE A O 1
ATOM 610 N N . GLU A 1 79 ? 13.561 -2.962 -16.062 1.00 96.75 79 GLU A N 1
ATOM 611 C CA . GLU A 1 79 ? 15.016 -3.034 -15.878 1.00 96.75 79 GLU A CA 1
ATOM 612 C C . GLU A 1 79 ? 15.659 -4.065 -16.818 1.00 96.75 79 GLU A C 1
ATOM 614 O O . GLU A 1 79 ? 16.704 -3.793 -17.410 1.00 96.75 79 GLU A O 1
ATOM 619 N N . SER A 1 80 ? 15.010 -5.217 -17.024 1.00 97.75 80 SER A N 1
ATOM 620 C CA . SER A 1 80 ? 15.465 -6.222 -17.991 1.00 97.75 80 SER A CA 1
ATOM 621 C C . SER A 1 80 ? 15.464 -5.683 -19.424 1.00 97.75 80 SER A C 1
ATOM 623 O O . SER A 1 80 ? 16.451 -5.851 -20.140 1.00 97.75 80 SER A O 1
ATOM 625 N N . ILE A 1 81 ? 14.406 -4.979 -19.839 1.00 97.69 81 ILE A N 1
ATOM 626 C CA . ILE A 1 81 ? 14.312 -4.354 -21.169 1.00 97.69 81 ILE A CA 1
ATOM 627 C C . ILE A 1 81 ? 15.398 -3.288 -21.340 1.00 97.69 81 ILE A C 1
ATOM 629 O O . ILE A 1 81 ? 16.072 -3.253 -22.371 1.00 97.69 81 ILE A O 1
ATOM 633 N N . ALA A 1 82 ? 15.606 -2.440 -20.332 1.00 97.81 82 ALA A N 1
ATOM 634 C CA . ALA A 1 82 ? 16.653 -1.427 -20.341 1.00 97.81 82 ALA A CA 1
ATOM 635 C C . ALA A 1 82 ? 18.047 -2.067 -20.477 1.00 97.81 82 ALA A C 1
ATOM 637 O O . ALA A 1 82 ? 18.848 -1.653 -21.316 1.00 97.81 82 ALA A O 1
ATOM 638 N N . PHE A 1 83 ? 18.317 -3.140 -19.731 1.00 96.38 83 PHE A N 1
ATOM 639 C CA . PHE A 1 83 ? 19.567 -3.888 -19.837 1.00 96.38 83 PHE A CA 1
ATOM 640 C C . PHE A 1 83 ? 19.756 -4.519 -21.224 1.00 96.38 83 PHE A C 1
ATOM 642 O O . PHE A 1 83 ? 20.808 -4.354 -21.842 1.00 96.38 83 PHE A O 1
ATOM 649 N N . GLN A 1 84 ? 18.728 -5.181 -21.759 1.00 97.56 84 GLN A N 1
ATOM 650 C CA . GLN A 1 84 ? 18.765 -5.761 -23.105 1.00 97.56 84 GLN A CA 1
ATOM 651 C C . GLN A 1 84 ? 18.998 -4.688 -24.175 1.00 97.56 84 GLN A C 1
ATOM 653 O O . GLN A 1 84 ? 19.814 -4.884 -25.071 1.00 97.56 84 GLN A O 1
ATOM 658 N N . THR A 1 85 ? 18.352 -3.527 -24.048 1.00 96.56 85 THR A N 1
ATOM 659 C CA . THR A 1 85 ? 18.522 -2.383 -24.958 1.00 96.56 85 THR A CA 1
ATOM 660 C C . THR A 1 85 ? 19.956 -1.854 -24.923 1.00 96.56 85 THR A C 1
ATOM 662 O O . THR A 1 85 ? 20.555 -1.615 -25.972 1.00 96.56 85 THR A O 1
ATOM 665 N N . ASN A 1 86 ? 20.544 -1.743 -23.729 1.00 94.25 86 ASN A N 1
ATOM 666 C CA . ASN A 1 86 ? 21.937 -1.342 -23.544 1.00 94.25 86 ASN A CA 1
ATOM 667 C C . ASN A 1 86 ? 22.911 -2.323 -24.232 1.00 94.25 86 ASN A C 1
ATOM 669 O O . ASN A 1 86 ? 23.802 -1.905 -24.975 1.00 94.25 86 ASN A O 1
ATOM 673 N N . ILE A 1 87 ? 22.707 -3.633 -24.048 1.00 94.44 87 ILE A N 1
ATOM 674 C CA . ILE A 1 87 ? 23.525 -4.674 -24.689 1.00 94.44 87 ILE A CA 1
ATOM 675 C C . ILE A 1 87 ? 23.340 -4.680 -26.211 1.00 94.44 87 ILE A C 1
ATOM 677 O O . ILE A 1 87 ? 24.321 -4.794 -26.943 1.00 94.44 87 ILE A O 1
ATOM 681 N N . LEU A 1 88 ? 22.114 -4.513 -26.711 1.00 94.00 88 LEU A N 1
ATOM 682 C CA . LEU A 1 88 ? 21.838 -4.430 -28.148 1.00 94.00 88 LEU A CA 1
ATOM 683 C C . LEU A 1 88 ? 22.539 -3.228 -28.794 1.00 94.00 88 LEU A C 1
ATOM 685 O O . LEU A 1 88 ? 23.161 -3.389 -29.845 1.00 94.00 88 LEU A O 1
ATOM 689 N N . ALA A 1 89 ? 22.501 -2.052 -28.158 1.00 91.25 89 ALA A N 1
ATOM 690 C CA . ALA A 1 89 ? 23.190 -0.854 -28.642 1.00 91.25 89 ALA A CA 1
ATOM 691 C C . ALA A 1 89 ? 24.716 -1.046 -28.692 1.00 91.25 89 ALA A C 1
ATOM 693 O O . ALA A 1 89 ? 25.364 -0.669 -29.671 1.00 91.25 89 ALA A O 1
ATOM 694 N N . LEU A 1 90 ? 25.286 -1.693 -27.671 1.00 87.69 90 LEU A N 1
ATOM 695 C CA . LEU A 1 90 ? 26.708 -2.030 -27.627 1.00 87.69 90 LEU A CA 1
ATOM 696 C C . LEU A 1 90 ? 27.098 -3.066 -28.695 1.00 87.69 90 LEU A C 1
ATOM 698 O O . LEU A 1 90 ? 28.097 -2.897 -29.392 1.00 87.69 90 LEU A O 1
ATOM 702 N N . ASN A 1 91 ? 26.300 -4.119 -28.865 1.00 88.62 91 ASN A N 1
ATOM 703 C CA . ASN A 1 91 ? 26.545 -5.145 -29.877 1.00 88.62 91 ASN A CA 1
ATOM 704 C C . ASN A 1 91 ? 26.459 -4.567 -31.296 1.00 88.62 91 ASN A C 1
ATOM 706 O O . ASN A 1 91 ? 27.265 -4.916 -32.159 1.00 88.62 91 ASN A O 1
ATOM 710 N N . ALA A 1 92 ? 25.514 -3.654 -31.537 1.00 87.56 92 ALA A N 1
ATOM 711 C CA . ALA A 1 92 ? 25.384 -2.951 -32.810 1.00 87.56 92 ALA A CA 1
ATOM 712 C C . ALA A 1 92 ? 26.602 -2.065 -33.116 1.00 87.56 92 ALA A C 1
ATOM 714 O O . ALA A 1 92 ? 27.007 -1.967 -34.275 1.00 87.56 92 ALA A O 1
ATOM 715 N N . TRP A 1 93 ? 27.210 -1.461 -32.089 1.00 82.81 93 TRP A N 1
ATOM 716 C CA . TRP A 1 93 ? 28.429 -0.666 -32.236 1.00 82.81 93 TRP A CA 1
ATOM 717 C C . TRP A 1 93 ? 29.600 -1.509 -32.762 1.00 82.81 93 TRP A C 1
ATOM 719 O O . TRP A 1 93 ? 30.271 -1.086 -33.701 1.00 82.81 93 TRP A O 1
ATOM 729 N N . TRP A 1 94 ? 29.799 -2.724 -32.237 1.00 80.25 94 TRP A N 1
ATOM 730 C CA . TRP A 1 94 ? 30.882 -3.613 -32.684 1.00 80.25 94 TRP A CA 1
ATOM 731 C C . TRP A 1 94 ? 30.581 -4.285 -34.034 1.00 80.25 94 TRP A C 1
ATOM 733 O O . TRP A 1 94 ? 31.461 -4.416 -34.879 1.00 80.25 94 TRP A O 1
ATOM 743 N N . LYS A 1 95 ? 29.332 -4.686 -34.300 1.00 78.69 95 LYS A N 1
ATOM 744 C CA . LYS A 1 95 ? 28.987 -5.424 -35.533 1.00 78.69 95 LYS A CA 1
ATOM 745 C C . LYS A 1 95 ? 29.026 -4.564 -36.806 1.00 78.69 95 LYS A C 1
ATOM 747 O O . LYS A 1 95 ? 28.834 -5.083 -37.906 1.00 78.69 95 LYS A O 1
ATOM 752 N N . ARG A 1 96 ? 29.259 -3.256 -36.680 1.00 68.50 96 ARG A N 1
ATOM 753 C CA . ARG A 1 96 ? 29.378 -2.349 -37.821 1.00 68.50 96 ARG A CA 1
ATOM 754 C C . ARG A 1 96 ? 30.721 -2.598 -38.532 1.00 68.50 96 ARG A C 1
ATOM 756 O O . ARG A 1 96 ? 31.759 -2.520 -37.879 1.00 68.50 96 ARG A O 1
ATOM 763 N N . PRO A 1 97 ? 30.734 -2.899 -39.846 1.00 67.56 97 PRO A N 1
ATOM 764 C CA . PRO A 1 97 ? 31.976 -3.146 -40.568 1.00 67.56 97 PRO A CA 1
ATOM 765 C C . PRO A 1 97 ? 32.883 -1.915 -40.500 1.00 67.56 97 PRO A C 1
ATOM 767 O O . PRO A 1 97 ? 32.422 -0.787 -40.701 1.00 67.56 97 PRO A O 1
ATOM 770 N N . ALA A 1 98 ? 34.171 -2.141 -40.231 1.00 66.88 98 ALA A N 1
ATOM 771 C CA . ALA A 1 98 ? 35.177 -1.101 -40.372 1.00 66.88 98 ALA A CA 1
ATOM 772 C C . ALA A 1 98 ? 35.167 -0.636 -41.841 1.00 66.88 98 ALA A C 1
ATOM 774 O O . ALA A 1 98 ? 35.313 -1.469 -42.740 1.00 66.88 98 ALA A O 1
ATOM 775 N N . PRO A 1 99 ? 34.934 0.654 -42.124 1.00 58.88 99 PRO A N 1
ATOM 776 C CA . PRO A 1 99 ? 34.936 1.139 -43.497 1.00 58.88 99 PRO A CA 1
ATOM 777 C C . PRO A 1 99 ? 36.335 0.980 -44.109 1.00 58.88 99 PRO A C 1
ATOM 779 O O . PRO A 1 99 ? 37.345 1.242 -43.459 1.00 58.88 99 PRO A O 1
ATOM 782 N N . ALA A 1 100 ? 36.402 0.627 -45.392 1.00 66.94 100 ALA A N 1
ATOM 783 C CA . ALA A 1 100 ? 37.658 0.622 -46.150 1.00 66.94 100 ALA A CA 1
ATOM 784 C C . ALA A 1 100 ? 38.244 2.039 -46.358 1.00 66.94 100 ALA A C 1
ATOM 786 O O . ALA A 1 100 ? 39.386 2.187 -46.785 1.00 66.94 100 ALA A O 1
ATOM 787 N N . THR A 1 101 ? 37.472 3.091 -46.060 1.00 69.62 101 THR A N 1
ATOM 788 C CA . THR A 1 101 ? 37.859 4.500 -46.189 1.00 69.62 101 THR A CA 1
ATOM 789 C C . THR A 1 101 ? 37.757 5.224 -44.843 1.00 69.62 101 THR A C 1
ATOM 791 O O . THR A 1 101 ? 36.913 4.913 -44.005 1.00 69.62 101 THR A O 1
ATOM 794 N N . ARG A 1 102 ? 38.613 6.232 -44.630 1.00 56.78 102 ARG A N 1
ATOM 795 C CA . ARG A 1 102 ? 38.833 6.944 -43.349 1.00 56.78 102 ARG A CA 1
ATOM 796 C C . ARG A 1 102 ? 37.632 7.756 -42.814 1.00 56.78 102 ARG A C 1
ATOM 798 O O . ARG A 1 102 ? 37.801 8.524 -41.876 1.00 56.78 102 ARG A O 1
ATOM 805 N N . ALA A 1 103 ? 36.440 7.626 -43.398 1.00 53.31 103 ALA A N 1
ATOM 806 C CA . ALA A 1 103 ? 35.333 8.568 -43.220 1.00 53.31 103 ALA A CA 1
ATOM 807 C C . ALA A 1 103 ? 34.067 8.006 -42.538 1.00 53.31 103 ALA A C 1
ATOM 809 O O . ALA A 1 103 ? 33.046 8.691 -42.555 1.00 53.31 103 ALA A O 1
ATOM 810 N N . ALA A 1 104 ? 34.073 6.814 -41.921 1.00 61.53 104 ALA A N 1
ATOM 811 C CA . ALA A 1 104 ? 32.904 6.399 -41.128 1.00 61.53 104 ALA A CA 1
ATOM 812 C C . ALA A 1 104 ? 33.031 6.818 -39.662 1.00 61.53 104 ALA A C 1
ATOM 814 O O . ALA A 1 104 ? 33.808 6.261 -38.889 1.00 61.53 104 ALA A O 1
ATOM 815 N N . VAL A 1 105 ? 32.187 7.765 -39.272 1.00 61.41 105 VAL A N 1
ATOM 816 C CA . VAL A 1 105 ? 31.848 8.017 -37.873 1.00 61.41 105 VAL A CA 1
ATOM 817 C C . VAL A 1 105 ? 30.911 6.918 -37.370 1.00 61.41 105 VAL A C 1
ATOM 819 O O . VAL A 1 105 ? 29.941 6.541 -38.039 1.00 61.41 105 VAL A O 1
ATOM 822 N N . SER A 1 106 ? 31.202 6.388 -36.180 1.00 67.44 106 SE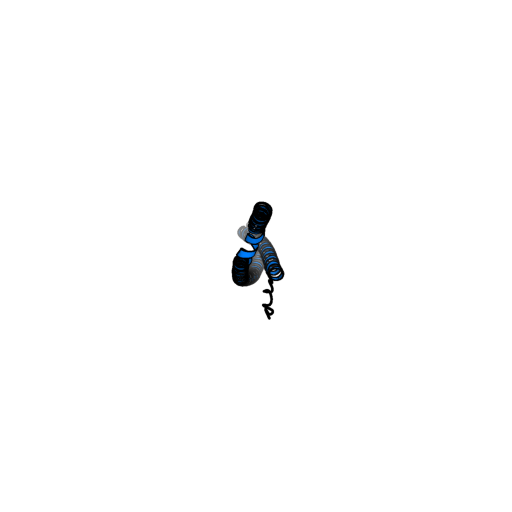R A N 1
ATOM 823 C CA 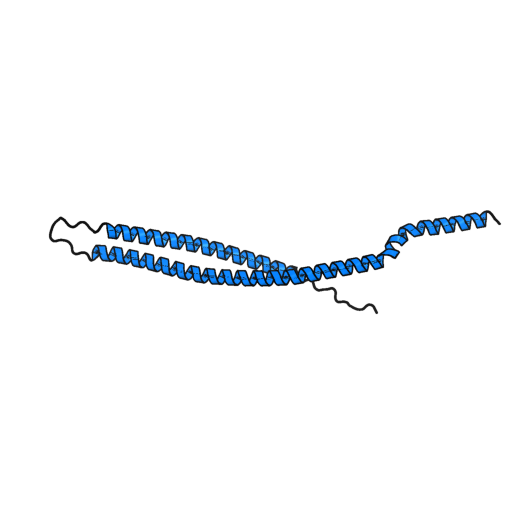. SER A 1 106 ? 30.262 5.561 -35.414 1.00 67.44 106 SER A CA 1
ATOM 824 C C . SER A 1 106 ? 28.907 6.277 -35.315 1.00 67.44 106 SER A C 1
ATOM 826 O O . SER A 1 106 ? 28.892 7.506 -35.213 1.00 67.44 106 SER A O 1
ATOM 828 N N . PRO A 1 107 ? 27.762 5.573 -35.365 1.00 80.25 107 PRO A N 1
ATOM 829 C CA . PRO A 1 107 ? 26.484 6.251 -35.334 1.00 80.25 107 PRO A CA 1
ATOM 830 C C . PRO A 1 107 ? 26.259 6.850 -33.949 1.00 80.25 107 PRO A C 1
ATOM 832 O O . PRO A 1 107 ? 26.148 6.115 -32.969 1.00 80.25 107 PRO A O 1
ATOM 835 N N . TRP A 1 108 ? 26.197 8.179 -33.869 1.00 81.88 108 TRP A N 1
ATOM 836 C CA . TRP A 1 108 ? 25.990 8.911 -32.616 1.00 81.88 108 TRP A CA 1
ATOM 837 C C . TRP A 1 108 ? 24.717 8.453 -31.883 1.00 81.88 108 TRP A C 1
ATOM 839 O O . TRP A 1 108 ? 24.694 8.401 -30.657 1.00 81.88 108 TRP A O 1
ATOM 849 N N . TRP A 1 109 ? 23.700 8.003 -32.627 1.00 84.69 109 TRP A N 1
ATOM 850 C CA . TRP A 1 109 ? 22.449 7.496 -32.065 1.00 84.69 109 TRP A CA 1
ATOM 851 C C . TRP A 1 109 ? 22.615 6.220 -31.221 1.00 84.69 109 TRP A C 1
ATOM 853 O O . TRP A 1 109 ? 21.785 5.971 -30.357 1.00 84.69 109 TRP A O 1
ATOM 863 N N . LEU A 1 110 ? 23.670 5.411 -31.405 1.00 89.62 110 LEU A N 1
ATOM 864 C CA . LEU A 1 110 ? 23.903 4.235 -30.549 1.00 89.62 110 LEU A CA 1
ATOM 865 C C . LEU A 1 110 ? 24.311 4.628 -29.126 1.00 89.62 110 LEU A C 1
ATOM 867 O O . LEU A 1 110 ? 23.936 3.943 -28.178 1.00 89.62 110 LEU A O 1
ATOM 871 N N . MET A 1 111 ? 25.055 5.728 -28.971 1.00 89.81 111 MET A N 1
ATOM 872 C CA . MET A 1 111 ? 25.370 6.274 -27.649 1.00 89.81 111 MET A CA 1
ATOM 873 C C . MET A 1 111 ? 24.120 6.860 -26.991 1.00 89.81 111 MET A C 1
ATOM 875 O O . MET A 1 111 ? 23.903 6.604 -25.812 1.00 89.81 111 MET A O 1
ATOM 879 N N . GLU A 1 112 ? 23.269 7.543 -27.760 1.00 92.12 112 GLU A N 1
ATOM 880 C CA . GLU A 1 112 ? 21.990 8.083 -27.275 1.00 92.12 112 GLU A CA 1
ATOM 881 C C . GLU A 1 112 ? 21.048 6.973 -26.779 1.00 92.12 112 GLU A C 1
ATOM 883 O O . GLU A 1 112 ? 20.483 7.061 -25.692 1.00 92.12 112 GLU A O 1
ATOM 888 N N . VAL A 1 113 ? 20.933 5.869 -27.530 1.00 95.44 113 VAL A N 1
ATOM 889 C CA . VAL A 1 113 ? 20.154 4.692 -27.103 1.00 95.44 113 VAL A CA 1
ATOM 890 C C . VAL A 1 113 ? 20.726 4.093 -25.816 1.00 95.44 113 VAL A C 1
ATOM 892 O O . VAL A 1 113 ? 19.970 3.661 -24.945 1.00 95.44 113 VAL A O 1
ATOM 895 N N . ARG A 1 114 ? 22.057 4.077 -25.669 1.00 94.19 114 ARG A N 1
ATOM 896 C CA . ARG A 1 114 ? 22.728 3.559 -24.471 1.00 94.19 114 ARG A CA 1
ATOM 897 C C . ARG A 1 114 ? 22.488 4.436 -23.244 1.00 94.19 114 ARG A C 1
ATOM 899 O O . ARG A 1 114 ? 22.245 3.912 -22.155 1.00 94.19 114 ARG A O 1
ATOM 906 N N . ASP A 1 115 ? 22.537 5.751 -23.428 1.00 95.31 115 ASP A N 1
ATOM 907 C CA . ASP A 1 115 ? 22.220 6.726 -22.386 1.00 95.31 115 ASP A CA 1
ATOM 908 C C . ASP A 1 115 ? 20.758 6.592 -21.944 1.00 95.31 115 ASP A C 1
ATOM 910 O O . ASP A 1 115 ? 20.479 6.418 -20.756 1.00 95.31 115 ASP A O 1
ATOM 914 N N . LEU A 1 116 ? 19.825 6.527 -22.900 1.00 96.38 116 LEU A N 1
ATOM 915 C CA . LEU A 1 116 ? 18.401 6.348 -22.621 1.00 96.38 116 LEU A CA 1
ATOM 916 C C . LEU A 1 116 ? 18.117 5.044 -21.862 1.00 96.38 116 LEU A C 1
ATOM 918 O O . LEU A 1 116 ? 17.354 5.041 -20.894 1.00 96.38 116 LEU A O 1
ATOM 922 N N . ALA A 1 117 ? 18.756 3.943 -22.265 1.00 97.38 117 ALA A N 1
ATOM 923 C CA . ALA A 1 117 ? 18.650 2.661 -21.577 1.00 97.38 117 ALA A CA 1
ATOM 924 C C . ALA A 1 117 ? 19.178 2.738 -20.134 1.00 97.38 117 ALA A C 1
ATOM 926 O O . ALA A 1 117 ? 18.529 2.250 -19.210 1.00 97.38 117 ALA A O 1
ATOM 927 N N . THR A 1 118 ? 20.316 3.403 -19.918 1.00 96.56 118 THR A N 1
ATOM 928 C CA . THR A 1 118 ? 20.893 3.599 -18.576 1.00 96.56 118 THR A CA 1
ATOM 929 C C . THR A 1 118 ? 19.956 4.422 -17.692 1.00 96.56 118 THR A C 1
ATOM 931 O O . THR A 1 118 ? 19.598 3.989 -16.597 1.00 96.56 118 THR A O 1
ATOM 934 N N . ARG A 1 119 ? 19.453 5.550 -18.207 1.00 97.69 119 ARG A N 1
ATOM 935 C CA . ARG A 1 119 ? 18.487 6.411 -17.508 1.00 97.69 119 ARG A CA 1
ATOM 936 C C . ARG A 1 119 ? 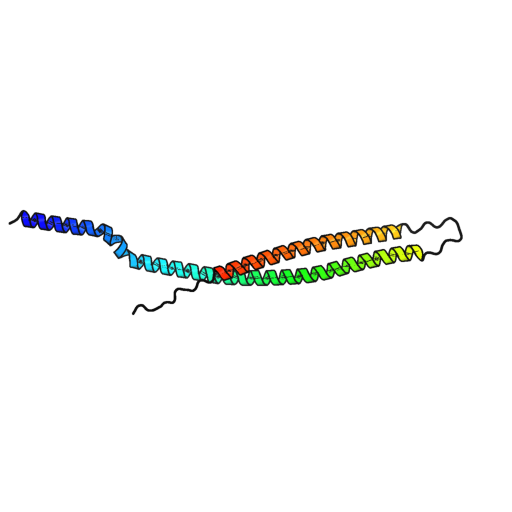17.184 5.684 -17.177 1.00 97.69 119 ARG A C 1
ATOM 938 O O . ARG A 1 119 ? 16.624 5.889 -16.103 1.00 97.69 119 ARG A O 1
ATOM 945 N N . SER A 1 120 ? 16.705 4.822 -18.074 1.00 97.38 120 SER A N 1
ATOM 946 C CA . SER A 1 120 ? 15.515 4.000 -17.836 1.00 97.38 120 SER A CA 1
ATOM 947 C C . SER A 1 120 ? 15.736 2.994 -16.701 1.00 97.38 120 SER A C 1
ATOM 949 O O . SER A 1 120 ? 14.881 2.874 -15.822 1.00 97.38 120 SER A O 1
ATOM 951 N N . ALA A 1 121 ? 16.897 2.331 -16.659 1.00 96.94 121 ALA A N 1
ATOM 952 C CA . ALA A 1 121 ? 17.251 1.417 -15.572 1.00 96.94 121 ALA A CA 1
ATOM 953 C C . ALA A 1 121 ? 17.387 2.143 -14.220 1.00 96.94 121 ALA A C 1
ATOM 955 O O . ALA A 1 121 ? 16.936 1.629 -13.195 1.00 96.94 121 ALA A O 1
ATOM 956 N N . ASP A 1 122 ? 17.965 3.346 -14.210 1.00 97.19 122 ASP A N 1
ATOM 957 C CA . ASP A 1 122 ? 18.079 4.171 -13.002 1.00 97.19 122 ASP A CA 1
ATOM 958 C C . ASP A 1 122 ? 16.702 4.595 -12.474 1.00 97.19 122 ASP A C 1
ATOM 960 O O . ASP A 1 122 ? 16.415 4.434 -11.286 1.00 97.19 122 ASP A O 1
ATOM 964 N N . ALA A 1 123 ? 15.813 5.054 -13.361 1.00 97.50 123 ALA A N 1
ATOM 965 C CA . ALA A 1 123 ? 14.439 5.395 -13.003 1.00 97.50 123 ALA A CA 1
ATOM 966 C C . ALA A 1 123 ? 13.672 4.177 -12.461 1.00 97.50 123 ALA A C 1
ATOM 968 O O . ALA A 1 123 ? 12.993 4.279 -11.439 1.00 97.50 123 ALA A O 1
ATOM 969 N N . ALA A 1 124 ? 13.816 3.009 -13.094 1.00 97.44 124 ALA A N 1
ATOM 970 C CA . ALA A 1 124 ? 13.211 1.767 -12.619 1.00 97.44 124 ALA A CA 1
ATOM 971 C C . ALA A 1 124 ? 13.690 1.403 -11.200 1.00 97.44 124 ALA A C 1
ATOM 973 O O . ALA A 1 124 ? 12.876 1.044 -10.346 1.00 97.44 124 ALA A O 1
ATOM 974 N N . ARG A 1 125 ? 14.990 1.556 -10.908 1.00 96.00 125 ARG A N 1
ATOM 975 C CA . ARG A 1 125 ? 15.551 1.325 -9.566 1.00 96.00 125 ARG A CA 1
ATOM 976 C C . ARG A 1 125 ? 15.003 2.293 -8.516 1.00 96.00 125 ARG A C 1
ATOM 978 O O . ARG A 1 125 ? 14.646 1.849 -7.425 1.00 96.00 125 ARG A O 1
ATOM 985 N N . GLU A 1 126 ? 14.866 3.574 -8.842 1.00 97.19 126 GLU A N 1
ATOM 986 C CA . GLU A 1 126 ? 14.270 4.564 -7.933 1.00 97.19 126 GLU A CA 1
ATOM 987 C C . GLU A 1 126 ? 12.792 4.253 -7.639 1.00 97.19 126 GLU A C 1
ATOM 989 O O . GLU A 1 126 ? 12.354 4.294 -6.487 1.00 97.19 126 GLU A O 1
ATOM 994 N N . ILE A 1 127 ? 12.015 3.864 -8.657 1.00 96.06 127 ILE A N 1
ATOM 995 C CA . ILE A 1 127 ? 10.617 3.454 -8.463 1.00 96.06 127 ILE A CA 1
ATOM 996 C C . ILE A 1 127 ? 10.553 2.205 -7.572 1.00 96.06 127 ILE A C 1
ATOM 998 O O . ILE A 1 127 ? 9.748 2.166 -6.640 1.00 96.06 127 ILE A O 1
ATOM 1002 N N . ARG A 1 128 ? 11.427 1.209 -7.786 1.00 95.69 128 ARG A N 1
ATOM 1003 C CA . ARG A 1 128 ? 11.503 0.009 -6.932 1.00 95.69 128 ARG A CA 1
ATOM 1004 C C . ARG A 1 128 ? 11.706 0.377 -5.465 1.00 95.69 128 ARG A C 1
ATOM 1006 O O . ARG A 1 128 ? 10.995 -0.145 -4.608 1.00 95.69 128 ARG A O 1
ATOM 1013 N N . HIS A 1 129 ? 12.642 1.282 -5.187 1.00 96.12 129 HIS A N 1
ATOM 1014 C CA . HIS A 1 129 ? 12.926 1.746 -3.832 1.00 96.12 129 HIS A CA 1
ATOM 1015 C C . HIS A 1 129 ? 11.696 2.410 -3.185 1.00 96.12 129 HIS A C 1
ATOM 1017 O O . HIS A 1 129 ? 11.332 2.082 -2.054 1.00 96.12 129 HIS A O 1
ATOM 1023 N N . ARG A 1 130 ? 10.979 3.269 -3.921 1.00 95.62 130 ARG A N 1
ATOM 1024 C CA . ARG A 1 130 ? 9.738 3.902 -3.433 1.00 95.62 130 ARG A CA 1
ATOM 1025 C C . ARG A 1 130 ? 8.633 2.893 -3.135 1.00 95.62 130 ARG A C 1
ATOM 1027 O O . ARG A 1 130 ? 7.951 3.017 -2.119 1.00 95.62 130 ARG A O 1
ATOM 1034 N N . ILE A 1 131 ? 8.474 1.879 -3.984 1.00 94.31 131 ILE A N 1
ATOM 1035 C CA . ILE A 1 131 ? 7.495 0.809 -3.764 1.00 94.31 131 ILE A CA 1
ATOM 1036 C C . ILE A 1 131 ? 7.866 -0.024 -2.533 1.00 94.31 131 ILE A C 1
ATOM 1038 O O . ILE A 1 131 ? 6.993 -0.323 -1.723 1.00 94.31 131 ILE A O 1
ATOM 1042 N N . GLN A 1 132 ? 9.146 -0.346 -2.326 1.00 93.81 132 GLN A N 1
ATOM 1043 C CA . GLN A 1 132 ? 9.598 -1.028 -1.106 1.00 93.81 132 GLN A CA 1
ATOM 1044 C C . GLN A 1 132 ? 9.304 -0.206 0.158 1.00 93.81 132 GLN A C 1
ATOM 1046 O O . GLN A 1 132 ? 8.764 -0.743 1.122 1.00 93.81 132 GLN A O 1
ATOM 1051 N N . ALA A 1 133 ? 9.571 1.103 0.142 1.00 94.31 133 ALA A N 1
ATOM 1052 C CA . ALA A 1 133 ? 9.231 1.985 1.260 1.00 94.31 133 ALA A CA 1
ATOM 1053 C C . ALA A 1 133 ? 7.713 2.039 1.530 1.00 94.31 133 ALA A C 1
ATOM 1055 O O . ALA A 1 133 ? 7.275 2.034 2.687 1.00 94.31 133 ALA A O 1
ATOM 1056 N N . SER A 1 134 ? 6.898 2.053 0.471 1.00 92.81 134 SER A N 1
ATOM 1057 C CA . SER A 1 134 ? 5.438 1.993 0.582 1.00 92.81 134 SER A CA 1
ATOM 1058 C C . SER A 1 134 ? 4.969 0.683 1.229 1.00 92.81 134 SER A C 1
ATOM 1060 O O . SER A 1 134 ? 4.172 0.726 2.167 1.00 92.81 134 SER A O 1
ATOM 1062 N N . ARG A 1 135 ? 5.539 -0.466 0.834 1.00 93.44 135 ARG A N 1
ATOM 1063 C CA . ARG A 1 135 ? 5.238 -1.780 1.437 1.00 93.44 135 ARG A CA 1
ATOM 1064 C C . ARG A 1 135 ? 5.539 -1.814 2.927 1.00 93.44 135 ARG A C 1
ATOM 1066 O O . ARG A 1 135 ? 4.656 -2.154 3.708 1.00 93.44 135 ARG A O 1
ATOM 1073 N N . THR A 1 136 ? 6.724 -1.361 3.332 1.00 93.25 136 THR A N 1
ATOM 1074 C CA . THR A 1 136 ? 7.089 -1.256 4.754 1.00 93.25 136 THR A CA 1
ATOM 1075 C C . THR A 1 136 ? 6.080 -0.404 5.530 1.00 93.25 136 THR A C 1
ATOM 1077 O O . THR A 1 136 ? 5.711 -0.730 6.658 1.00 93.25 136 THR A O 1
ATOM 1080 N N . SER A 1 137 ? 5.591 0.682 4.927 1.00 91.62 137 SER A N 1
ATOM 1081 C CA . SER A 1 137 ? 4.613 1.573 5.564 1.00 91.62 137 SER A CA 1
ATOM 1082 C C . SER A 1 137 ? 3.247 0.894 5.741 1.00 91.62 137 SER A C 1
ATOM 1084 O O . SER A 1 137 ? 2.624 1.015 6.799 1.00 91.62 137 SER A O 1
ATOM 1086 N N . VAL A 1 138 ? 2.803 0.129 4.739 1.00 92.12 138 VAL A N 1
ATOM 1087 C CA . VAL A 1 138 ? 1.574 -0.683 4.782 1.00 92.12 138 VAL A CA 1
ATOM 1088 C C . VAL A 1 138 ? 1.684 -1.806 5.818 1.00 92.12 138 VAL A C 1
ATOM 1090 O O . VAL A 1 138 ? 0.782 -1.979 6.639 1.00 92.12 138 VAL A O 1
ATOM 1093 N N . GLU A 1 139 ? 2.803 -2.528 5.865 1.00 91.44 139 GLU A N 1
ATOM 1094 C CA . GLU A 1 139 ? 3.068 -3.570 6.868 1.00 91.44 139 GLU A CA 1
ATOM 1095 C C . GLU A 1 139 ? 3.039 -3.012 8.298 1.00 91.44 139 GLU A C 1
ATOM 1097 O O . GLU A 1 139 ? 2.409 -3.579 9.193 1.00 91.44 139 GLU A O 1
ATOM 1102 N N . GLN A 1 140 ? 3.643 -1.845 8.528 1.00 92.25 140 GLN A N 1
ATOM 1103 C CA . GLN A 1 140 ? 3.556 -1.180 9.827 1.00 92.25 140 GLN A CA 1
ATOM 1104 C C . GLN A 1 140 ? 2.118 -0.763 10.169 1.00 92.25 140 GLN A C 1
ATOM 1106 O O . GLN A 1 140 ? 1.690 -0.915 11.319 1.00 92.25 140 GLN A O 1
ATOM 1111 N N . GLY A 1 141 ? 1.359 -0.261 9.191 1.00 90.19 141 GLY A N 1
ATOM 1112 C CA . GLY A 1 141 ? -0.053 0.091 9.350 1.00 90.19 141 GLY A CA 1
ATOM 1113 C C . GLY A 1 141 ? -0.918 -1.112 9.734 1.00 90.19 141 GLY A C 1
ATOM 1114 O O . GLY A 1 141 ? -1.678 -1.049 10.705 1.00 90.19 141 GLY A O 1
ATOM 1115 N N . THR A 1 142 ? -0.749 -2.238 9.039 1.00 91.31 142 THR A N 1
ATOM 1116 C CA . THR A 1 142 ? -1.469 -3.487 9.332 1.00 91.31 142 THR A CA 1
ATOM 1117 C C . THR A 1 142 ? -1.097 -4.057 10.698 1.00 91.31 142 THR A C 1
ATOM 1119 O O . THR A 1 142 ? -1.990 -4.456 11.448 1.00 91.31 142 THR A O 1
ATOM 1122 N N . LEU A 1 143 ? 0.182 -4.031 11.088 1.00 90.56 143 LEU A N 1
ATOM 1123 C CA . LEU A 1 143 ? 0.626 -4.474 12.413 1.00 90.56 143 LEU A CA 1
ATOM 1124 C C . LEU A 1 143 ? -0.017 -3.644 13.534 1.00 90.56 143 LEU A C 1
ATOM 1126 O O . LEU A 1 143 ? -0.501 -4.201 14.524 1.00 90.56 143 LEU A O 1
ATOM 1130 N N . ARG A 1 144 ? -0.051 -2.313 13.384 1.00 88.69 144 ARG A N 1
ATOM 1131 C CA . ARG A 1 144 ? -0.687 -1.404 14.354 1.00 88.69 144 ARG A CA 1
ATOM 1132 C C . ARG A 1 144 ? -2.191 -1.659 14.457 1.00 88.69 144 ARG A C 1
ATOM 1134 O O . ARG A 1 144 ? -2.717 -1.743 15.567 1.00 88.69 144 ARG A O 1
ATOM 1141 N N . ALA A 1 145 ? -2.865 -1.841 13.323 1.00 87.50 145 ALA A N 1
ATOM 1142 C CA . ALA A 1 145 ? -4.288 -2.165 13.280 1.00 87.50 145 ALA A CA 1
ATOM 1143 C C . ALA A 1 145 ? -4.591 -3.522 13.945 1.00 87.50 145 ALA A C 1
ATOM 1145 O O . ALA A 1 145 ? -5.496 -3.609 14.777 1.00 87.50 145 ALA A O 1
ATOM 1146 N N . ARG A 1 146 ? -3.788 -4.561 13.672 1.00 85.75 146 ARG A N 1
ATOM 1147 C CA . ARG A 1 146 ? -3.909 -5.884 14.313 1.00 85.75 146 ARG A CA 1
ATOM 1148 C C . ARG A 1 146 ? -3.710 -5.816 15.829 1.00 85.75 146 ARG A C 1
ATOM 1150 O O . ARG A 1 146 ? -4.510 -6.392 16.561 1.00 85.75 146 ARG A O 1
ATOM 1157 N N . ARG A 1 147 ? -2.713 -5.065 16.317 1.00 81.44 147 ARG A N 1
ATOM 1158 C CA . ARG A 1 147 ? -2.512 -4.845 17.765 1.00 81.44 147 ARG A CA 1
ATOM 1159 C C . ARG A 1 147 ? -3.724 -4.182 18.421 1.00 81.44 147 ARG A C 1
ATOM 1161 O O . ARG A 1 147 ? -4.135 -4.591 19.504 1.00 81.44 147 ARG A O 1
ATOM 1168 N N . ARG A 1 148 ? -4.331 -3.190 17.760 1.00 74.00 148 ARG A N 1
ATOM 1169 C CA . ARG A 1 148 ? -5.530 -2.520 18.285 1.00 74.00 148 ARG A CA 1
ATOM 1170 C C . ARG A 1 148 ? -6.719 -3.478 18.412 1.00 74.00 148 ARG A C 1
ATOM 1172 O O . ARG A 1 148 ? -7.444 -3.379 19.397 1.00 74.00 148 ARG A O 1
ATOM 1179 N N . ARG A 1 149 ? -6.870 -4.454 17.505 1.00 71.75 149 ARG A N 1
ATOM 1180 C CA . ARG A 1 149 ? -7.880 -5.523 17.651 1.00 71.75 149 ARG A CA 1
ATOM 1181 C C . ARG A 1 149 ? -7.650 -6.399 18.875 1.00 71.75 149 ARG A C 1
ATOM 1183 O O . ARG A 1 149 ? -8.594 -6.685 19.599 1.00 71.75 149 ARG A O 1
ATOM 1190 N N . THR A 1 150 ? -6.410 -6.826 19.124 1.00 65.62 150 THR A N 1
ATOM 1191 C CA . THR A 1 150 ? -6.111 -7.736 20.244 1.00 65.62 150 THR A CA 1
ATOM 1192 C C . THR A 1 150 ? -6.295 -7.068 21.604 1.00 65.62 150 THR A C 1
ATOM 1194 O O . THR A 1 150 ? -6.734 -7.719 22.545 1.00 65.62 150 THR A O 1
ATOM 1197 N N . THR A 1 151 ? -6.018 -5.765 21.705 1.00 60.75 151 THR A N 1
ATOM 1198 C CA . THR A 1 151 ? -6.258 -4.986 22.931 1.00 60.75 151 THR A CA 1
ATOM 1199 C C . THR A 1 151 ? -7.739 -4.618 23.107 1.00 60.75 151 THR A C 1
ATOM 1201 O O . THR A 1 151 ? -8.189 -4.420 24.229 1.00 60.75 151 THR A O 1
ATOM 1204 N N . GLY A 1 152 ? -8.510 -4.553 22.015 1.00 57.00 152 GLY A N 1
ATOM 1205 C CA . GLY A 1 152 ? -9.925 -4.172 22.002 1.00 57.00 152 GLY A CA 1
ATOM 1206 C C . GLY A 1 152 ? -10.926 -5.317 22.174 1.00 57.00 152 GLY A C 1
ATOM 1207 O O . GLY A 1 152 ? -12.124 -5.072 22.047 1.00 57.00 152 GLY A O 1
ATOM 1208 N N . ARG A 1 153 ? -10.487 -6.556 22.455 1.00 54.62 153 ARG A N 1
ATOM 1209 C CA . ARG A 1 153 ? -11.394 -7.688 22.717 1.00 54.62 153 ARG A CA 1
ATOM 1210 C C . ARG A 1 153 ? -12.067 -7.515 24.083 1.00 54.62 153 ARG A C 1
ATOM 1212 O O . ARG A 1 153 ? -11.702 -8.158 25.063 1.00 54.62 153 ARG A O 1
ATOM 1219 N N . PHE A 1 154 ? -13.046 -6.618 24.137 1.00 53.78 154 PHE A N 1
ATOM 1220 C CA . PHE A 1 154 ? -13.921 -6.417 25.281 1.00 53.78 154 PHE A CA 1
ATOM 1221 C C . PHE A 1 154 ? -14.804 -7.662 25.405 1.00 53.78 154 PHE A C 1
ATOM 1223 O O . PHE A 1 154 ? -15.650 -7.927 24.550 1.00 53.78 154 PHE A O 1
ATOM 1230 N N . SER A 1 155 ? -14.554 -8.483 26.426 1.00 50.94 155 SER A N 1
ATOM 1231 C CA . SER A 1 155 ? -15.511 -9.524 26.799 1.00 50.94 155 SER A CA 1
ATOM 1232 C C . SER A 1 155 ? -16.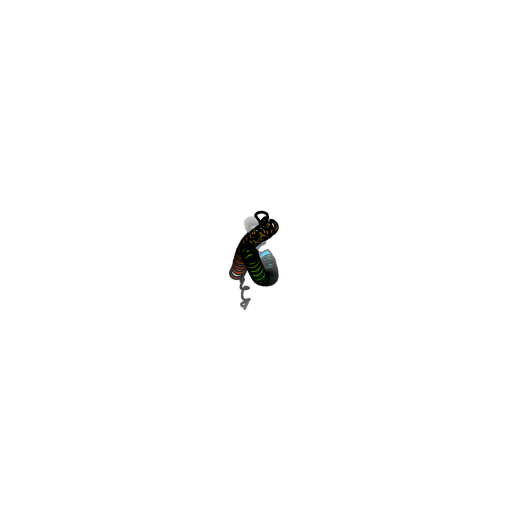679 -8.800 27.463 1.00 50.94 155 SER A C 1
ATOM 1234 O O . SER A 1 155 ? -16.440 -8.127 28.469 1.00 50.94 155 SER A O 1
ATOM 1236 N N . PRO A 1 156 ? -17.906 -8.852 26.909 1.00 50.44 156 PRO A N 1
ATOM 1237 C CA . PRO A 1 156 ? -19.049 -8.280 27.602 1.00 50.44 156 PRO A CA 1
ATOM 1238 C C . PRO A 1 156 ? -19.126 -8.925 28.992 1.00 50.44 156 PRO A C 1
ATOM 1240 O O . PRO A 1 156 ? -18.813 -10.117 29.108 1.00 50.44 156 PRO A O 1
ATOM 1243 N N . PRO A 1 157 ? -19.497 -8.179 30.048 1.00 45.12 157 PRO A N 1
ATOM 1244 C CA . PRO A 1 157 ? -19.768 -8.803 31.331 1.00 45.12 157 PRO A CA 1
ATOM 1245 C C . PRO A 1 157 ? -20.799 -9.904 31.083 1.00 45.12 157 PRO A C 1
ATOM 1247 O O . PRO A 1 157 ? -21.885 -9.650 30.561 1.00 45.12 157 PRO A O 1
ATOM 1250 N N . SER A 1 158 ? -20.413 -11.147 31.378 1.00 53.19 158 SER A N 1
ATOM 1251 C CA . SER A 1 158 ? -21.335 -12.270 31.410 1.00 53.19 158 SER A CA 1
ATOM 1252 C C . SER A 1 158 ? -22.485 -11.846 32.305 1.00 53.19 158 SER A C 1
ATOM 1254 O O . SER A 1 158 ? -22.266 -11.567 33.485 1.00 53.19 158 SER A O 1
ATOM 1256 N N . ASN A 1 159 ? -23.677 -11.732 31.728 1.00 48.88 159 ASN A N 1
ATOM 1257 C CA . ASN A 1 159 ? -24.892 -11.421 32.457 1.00 48.88 159 ASN A CA 1
ATOM 1258 C C . ASN A 1 159 ? -25.206 -12.646 33.335 1.00 48.88 159 ASN A C 1
ATOM 1260 O O . ASN A 1 159 ? -25.937 -13.549 32.942 1.00 48.88 159 ASN A O 1
ATOM 1264 N N . GLY A 1 160 ? -24.503 -12.740 34.462 1.00 45.53 160 GLY A N 1
ATOM 1265 C CA . GLY A 1 160 ? -24.554 -13.823 35.425 1.00 45.53 160 GLY A CA 1
ATOM 1266 C C . GLY A 1 160 ? -25.439 -13.410 36.585 1.00 45.53 160 GLY A C 1
ATOM 1267 O O . GLY A 1 160 ? -24.957 -12.835 37.552 1.00 45.53 160 GLY A O 1
ATOM 1268 N N . SER A 1 161 ? -26.722 -13.726 36.437 1.00 42.06 161 SER A N 1
ATOM 1269 C CA . SER A 1 161 ? -27.599 -14.180 37.518 1.00 42.06 161 SER A CA 1
ATOM 1270 C C . SER A 1 161 ? -27.804 -13.221 38.694 1.00 42.06 161 SER A C 1
ATOM 1272 O O . SER A 1 161 ? -27.232 -13.386 39.765 1.00 42.06 161 SER A O 1
ATOM 1274 N N . ALA A 1 162 ? -28.744 -12.290 38.526 1.00 44.00 162 ALA A N 1
ATOM 1275 C CA . ALA A 1 162 ? -29.591 -11.892 39.643 1.00 44.00 162 ALA A CA 1
ATOM 1276 C C . ALA A 1 162 ? -30.565 -13.052 39.937 1.00 44.00 162 ALA A C 1
ATOM 1278 O O . ALA A 1 162 ? -31.575 -13.201 39.249 1.00 44.00 162 ALA A O 1
ATOM 1279 N N . CYS A 1 163 ? -30.208 -13.903 40.898 1.00 39.12 163 CYS A N 1
ATOM 1280 C CA . CYS A 1 163 ? -31.092 -14.764 41.687 1.00 39.12 163 CYS A CA 1
ATOM 1281 C C . CYS A 1 163 ? -30.487 -14.873 43.086 1.00 39.12 163 CYS A C 1
ATOM 1283 O O . CYS A 1 163 ? -29.263 -15.128 43.159 1.00 39.12 163 CYS A O 1
#

Mean predicted aligned error: 12.27 Å

Foldseek 3Di:
DPVVVVVVVVVVVVVVVVVPVVCVVVVCVVVVVVVVVVVVVVVVVVLVVVVVVLVVVLVVLVVLLVVLVVLLVVLVVQLVVLVVQLVVLVVVQVPDDDDPDPDDDRPPVSVVSNVVSVVSNVVSVVVNVVSVVVNVVSVVVSVVSVVCVVVSPDDPPPPDDPD

Sequence (163 aa):
MSTQTQQQASALEQTASSLEEPLRPWRRMPERAHDVNRSANDASDKAREGDAVIQQFLTTMEAIHGHSDEIQSIIALIESIAFQTNILALNAWWKRPAPATRAAVSPWWLMEVRDLATRSADAAREIRHRIQASRTSVEQGTLRARRRRTTGRFSPPSNGSAC

Secondary structure (DSSP, 8-state):
--HHHHHHHHHHHHHHHHHHHHHHHHHTHHHHHHHHHHHHHHHHHHHHHHHHHHHHHHHHHHHHHHHHHHHHHHHHHHHHHHHHHHHHHHHHHHHSPPPSSTT----HHHHHHHHHHHHHHHHHHHHHHHHHHHHHHHHHHHHHHHHHHHHT--PPP------